Protein AF-A0A2G9UT47-F1 (afdb_monomer_lite)

Foldseek 3Di:
DDPVVVVVVVVVVLCVPPVSVCVVVVQLQQDKDKDKDWDDDDPDIDIDIDMDTPDDVPPPPPDRDDDWQDQFQVVCCVSPNQWTHPNVVSHTHGNDDVPPPDPPPPDDD

Sequence (109 aa):
MKPMELVKKAMEEWLNNTSSFNTIVYQTSGYMGCAYRFTHRERFQYSEVACVYSRRLFEQWIRKPSGRNCIRDSDCDQFGRHFICLGRYGLCMDKPTRVYNYPFKKFRN

Radius of gyration: 17.26 Å; chains: 1; bounding box: 36×38×50 Å

InterPro domains:
  IPR035940 CAP superfamily [G3DSA:3.40.33.10] (1-97)

pLDDT: mean 73.42, std 15.86, range [30.91, 90.44]

Secondary structure (DSSP, 8-state):
--HHHHHHHHHHHHHTSHHHHHHHT-TT---EEEEEEEEEETTEEEEEEEEEESS-S--TTS-----PPPSSGGGGGGG-TTEEEETTTTEEEE---GGG---------

Organism: Teladorsagia circumcincta (NCBI:txid45464)

Structure (mmCIF, N/CA/C/O backbone):
data_AF-A0A2G9UT47-F1
#
_entry.id   AF-A0A2G9UT47-F1
#
loop_
_atom_site.group_PDB
_atom_site.id
_atom_site.type_symbol
_atom_site.label_atom_id
_atom_site.label_alt_id
_atom_site.label_comp_id
_atom_site.label_asym_id
_atom_site.label_entity_id
_atom_site.label_seq_id
_atom_site.pdbx_PDB_ins_co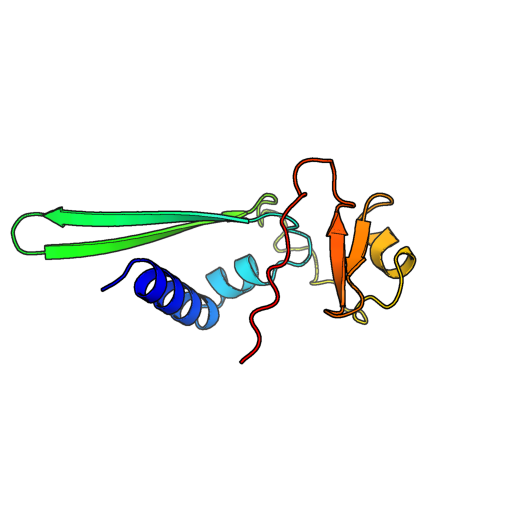de
_atom_site.Cartn_x
_atom_site.Cartn_y
_atom_site.Cartn_z
_atom_site.occupancy
_atom_site.B_iso_or_equiv
_atom_site.auth_seq_id
_atom_site.auth_comp_id
_atom_site.auth_asym_id
_atom_site.auth_atom_id
_atom_site.pdbx_PDB_model_num
ATOM 1 N N . MET A 1 1 ? -14.582 8.502 18.592 1.00 69.19 1 MET A N 1
ATOM 2 C CA . MET A 1 1 ? -13.580 8.506 17.505 1.00 69.19 1 MET A CA 1
ATOM 3 C C . MET A 1 1 ? -14.278 8.126 16.215 1.00 69.19 1 MET A C 1
ATOM 5 O O . MET A 1 1 ? -15.020 7.147 16.213 1.00 69.19 1 MET A O 1
ATOM 9 N N . LYS A 1 2 ? -14.111 8.911 15.152 1.00 81.06 2 LYS A N 1
ATOM 10 C CA . LYS A 1 2 ? -14.689 8.584 13.840 1.00 81.06 2 LYS A CA 1
ATOM 11 C C . LYS A 1 2 ? -13.902 7.429 13.198 1.00 81.06 2 LYS A C 1
ATOM 13 O O . LYS A 1 2 ? -12.701 7.326 13.442 1.00 81.06 2 LYS A O 1
ATOM 18 N N . PRO A 1 3 ? -14.516 6.598 12.335 1.00 75.06 3 PRO A N 1
ATOM 19 C CA . PRO A 1 3 ? -13.818 5.489 11.675 1.00 75.06 3 PRO A CA 1
ATOM 20 C C . PRO A 1 3 ? -12.500 5.877 10.990 1.00 75.06 3 PRO A C 1
ATOM 22 O O . PRO A 1 3 ? -11.498 5.186 11.129 1.00 75.06 3 PRO A O 1
ATOM 25 N N . MET A 1 4 ? -12.465 7.025 10.309 1.00 76.19 4 MET A N 1
ATOM 26 C CA . MET A 1 4 ? -11.255 7.496 9.624 1.00 76.19 4 MET A CA 1
ATOM 27 C C . MET A 1 4 ? -10.125 7.901 10.579 1.00 76.19 4 MET A C 1
ATOM 29 O O . MET A 1 4 ? -8.956 7.724 10.248 1.00 76.19 4 MET A O 1
ATOM 33 N N . GLU A 1 5 ? -10.452 8.418 11.764 1.00 85.50 5 GLU A N 1
ATOM 34 C CA . GLU A 1 5 ? -9.455 8.768 12.786 1.00 85.50 5 GLU A CA 1
ATOM 35 C C . GLU A 1 5 ? -8.819 7.506 13.374 1.00 85.50 5 GLU A C 1
ATOM 37 O O . GLU A 1 5 ? -7.608 7.466 13.576 1.00 85.50 5 GLU A O 1
ATOM 42 N N . LEU A 1 6 ? -9.623 6.455 13.573 1.00 83.31 6 LEU A N 1
ATOM 43 C CA . LEU A 1 6 ? -9.142 5.148 14.016 1.00 83.31 6 LEU A CA 1
ATOM 44 C C . LEU A 1 6 ? -8.153 4.552 13.010 1.00 83.31 6 LEU A C 1
ATOM 46 O O . LEU A 1 6 ? -7.065 4.131 13.395 1.00 83.31 6 LEU A O 1
ATOM 50 N N . VAL A 1 7 ? -8.525 4.526 11.727 1.00 82.69 7 VAL A N 1
ATOM 51 C CA . VAL A 1 7 ? -7.665 3.978 10.668 1.00 82.69 7 VAL A CA 1
ATOM 52 C C . VAL A 1 7 ? -6.365 4.773 10.567 1.00 82.69 7 VAL A C 1
ATOM 54 O O . VAL A 1 7 ? -5.297 4.175 10.479 1.00 82.69 7 VAL A O 1
ATOM 57 N N . LYS A 1 8 ? -6.434 6.110 10.638 1.00 85.56 8 LYS A N 1
ATOM 58 C CA . LYS A 1 8 ? -5.241 6.964 10.638 1.00 85.56 8 LYS A CA 1
ATOM 59 C C . LYS A 1 8 ? -4.308 6.620 11.803 1.00 85.56 8 LYS A C 1
ATOM 61 O O . LYS A 1 8 ? -3.127 6.386 11.570 1.00 85.56 8 LYS A O 1
ATOM 66 N N . LYS A 1 9 ? -4.844 6.529 13.024 1.00 88.00 9 LYS A N 1
ATOM 67 C CA . LYS A 1 9 ? -4.060 6.204 14.221 1.00 88.00 9 LYS A CA 1
ATOM 68 C C . LYS A 1 9 ? -3.418 4.814 14.127 1.00 88.00 9 LYS A C 1
ATOM 70 O O . LYS A 1 9 ? -2.232 4.676 14.401 1.00 88.00 9 LYS A O 1
ATOM 75 N N . ALA A 1 10 ? -4.172 3.805 13.687 1.00 87.00 10 ALA A N 1
ATOM 76 C CA . ALA A 1 10 ? -3.647 2.452 13.500 1.00 87.00 10 ALA A CA 1
ATOM 77 C C . ALA A 1 10 ? -2.496 2.421 12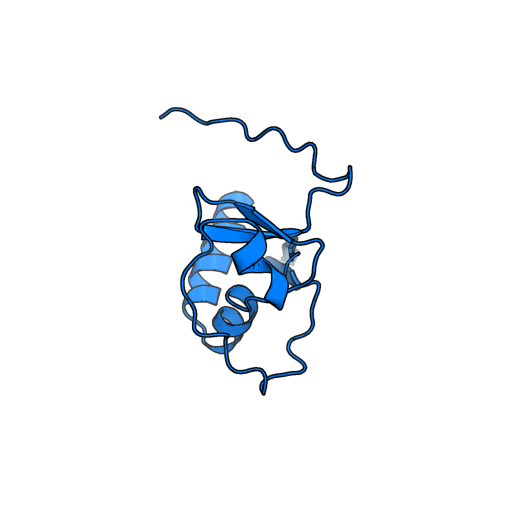.478 1.00 87.00 10 ALA A C 1
ATOM 79 O O . ALA A 1 10 ? -1.473 1.785 12.717 1.00 87.00 10 ALA A O 1
ATOM 80 N N . MET A 1 11 ? -2.627 3.158 11.369 1.00 85.12 11 MET A N 1
ATOM 81 C CA . MET A 1 11 ? -1.560 3.278 10.371 1.00 85.12 11 MET A CA 1
ATOM 82 C C . MET A 1 11 ? -0.312 3.965 10.936 1.00 85.12 11 MET A C 1
ATOM 84 O O . MET A 1 11 ? 0.793 3.489 10.693 1.00 85.12 11 MET A O 1
ATOM 88 N N . GLU A 1 12 ? -0.462 5.046 11.704 1.00 89.88 12 GLU A N 1
ATOM 89 C CA . GLU A 1 12 ? 0.664 5.728 12.363 1.00 89.88 12 GLU A CA 1
ATOM 90 C C . GLU A 1 12 ? 1.401 4.795 13.338 1.00 89.88 12 GLU A C 1
ATOM 92 O O . GLU A 1 12 ? 2.630 4.730 13.325 1.00 89.88 12 GLU A O 1
ATOM 97 N N . GLU A 1 13 ? 0.667 4.015 14.134 1.00 89.50 13 GLU A N 1
ATOM 98 C CA . GLU A 1 13 ? 1.249 3.022 15.045 1.00 89.50 13 GLU A CA 1
ATOM 99 C C . GLU A 1 13 ? 1.977 1.900 14.289 1.00 89.50 13 GLU A C 1
ATOM 101 O O . GLU A 1 13 ? 3.087 1.513 14.662 1.00 89.50 13 GLU A O 1
ATOM 106 N N . TRP A 1 14 ? 1.401 1.399 13.194 1.00 87.75 14 TRP A N 1
ATOM 107 C CA . TRP A 1 14 ? 2.023 0.354 12.381 1.00 87.75 14 TRP A CA 1
ATOM 108 C C . TRP A 1 14 ? 3.269 0.820 11.635 1.00 87.75 14 TRP A C 1
ATOM 110 O O . TRP A 1 14 ? 4.201 0.032 11.481 1.00 87.75 14 TRP A O 1
ATOM 120 N N . LEU A 1 15 ? 3.320 2.080 11.204 1.00 83.62 15 LEU A N 1
ATOM 121 C CA . LEU A 1 15 ? 4.518 2.654 10.587 1.00 83.62 15 LEU A CA 1
ATOM 122 C C . LEU A 1 15 ? 5.691 2.749 11.574 1.00 83.62 15 LEU A C 1
ATOM 124 O O . LEU A 1 15 ? 6.841 2.670 11.149 1.00 83.62 15 LEU A O 1
ATOM 128 N N . ASN A 1 16 ? 5.406 2.845 12.875 1.00 86.94 16 ASN A N 1
ATOM 129 C CA . ASN A 1 16 ? 6.411 2.863 13.940 1.00 86.94 16 ASN A CA 1
ATOM 130 C C . ASN A 1 16 ? 6.792 1.458 14.452 1.00 86.94 16 ASN A C 1
ATOM 132 O O . ASN A 1 16 ? 7.672 1.332 15.302 1.00 86.94 16 ASN A O 1
ATOM 136 N N . ASN A 1 17 ? 6.158 0.392 13.949 1.00 85.31 17 ASN A N 1
ATOM 137 C CA . ASN A 1 17 ? 6.457 -0.994 14.310 1.00 85.31 17 ASN A CA 1
ATOM 138 C C . ASN A 1 17 ? 7.162 -1.713 13.152 1.00 85.31 17 ASN A C 1
ATOM 140 O O . ASN A 1 17 ? 6.574 -1.892 12.091 1.00 85.31 17 ASN A O 1
ATOM 144 N N . THR A 1 18 ? 8.385 -2.208 13.356 1.00 75.50 18 THR A N 1
ATOM 145 C CA . THR A 1 18 ? 9.204 -2.828 12.294 1.00 75.50 18 THR A CA 1
ATOM 146 C C . THR A 1 18 ? 8.508 -3.980 11.557 1.00 75.50 18 THR A C 1
ATOM 148 O O . THR A 1 18 ? 8.629 -4.096 10.337 1.00 75.50 18 THR A O 1
ATOM 151 N N . SER A 1 19 ? 7.759 -4.830 12.265 1.00 78.00 19 SER A N 1
ATOM 152 C CA . SER A 1 19 ? 7.065 -5.971 11.652 1.00 78.00 19 SER A CA 1
ATOM 153 C C . SER A 1 19 ? 5.906 -5.509 10.766 1.00 78.00 19 SER A C 1
ATOM 155 O O . SER A 1 19 ? 5.768 -5.948 9.619 1.00 78.00 19 SER A O 1
ATOM 157 N N . SER A 1 20 ? 5.083 -4.592 11.276 1.00 79.12 20 SER A N 1
ATOM 158 C CA . SER A 1 20 ? 3.956 -4.038 10.520 1.00 79.12 20 SER A CA 1
ATOM 159 C C . SER A 1 20 ? 4.432 -3.159 9.364 1.00 79.12 20 SER A C 1
ATOM 161 O O . SER A 1 20 ? 3.917 -3.278 8.253 1.00 79.12 20 SER A O 1
ATOM 163 N N . PHE A 1 21 ? 5.474 -2.355 9.580 1.00 78.38 21 PHE A N 1
ATOM 164 C CA . PHE A 1 21 ? 6.117 -1.531 8.560 1.00 78.38 21 PHE A CA 1
ATOM 165 C C . PHE A 1 21 ? 6.565 -2.372 7.365 1.00 78.38 21 PHE A C 1
ATOM 167 O O . PHE A 1 21 ? 6.190 -2.068 6.234 1.00 78.38 21 PHE A O 1
ATOM 174 N N . ASN A 1 22 ? 7.286 -3.473 7.606 1.00 76.44 22 ASN A N 1
ATOM 175 C CA . ASN A 1 22 ? 7.744 -4.373 6.544 1.00 76.44 22 ASN A CA 1
ATOM 176 C C . ASN A 1 22 ? 6.590 -4.959 5.722 1.00 76.44 22 ASN A C 1
ATOM 178 O O . ASN A 1 22 ? 6.752 -5.183 4.525 1.00 76.44 22 ASN A O 1
ATOM 182 N N . THR A 1 23 ? 5.430 -5.168 6.348 1.00 77.12 23 THR A N 1
ATOM 183 C CA . THR A 1 23 ? 4.210 -5.614 5.663 1.00 77.12 23 THR A CA 1
ATOM 184 C C . THR A 1 23 ? 3.630 -4.508 4.782 1.00 77.12 23 THR A C 1
ATOM 186 O O . THR A 1 23 ? 3.335 -4.743 3.613 1.00 77.12 23 THR A O 1
ATOM 189 N N . ILE A 1 24 ? 3.510 -3.291 5.322 1.00 78.38 24 ILE A N 1
ATOM 190 C CA . ILE A 1 24 ? 2.940 -2.131 4.621 1.00 78.38 24 ILE A CA 1
ATOM 191 C C . ILE A 1 24 ? 3.790 -1.744 3.407 1.00 78.38 24 ILE A C 1
ATOM 193 O O . ILE A 1 24 ? 3.250 -1.451 2.343 1.00 78.38 24 ILE A O 1
ATOM 197 N N . VAL A 1 25 ? 5.116 -1.734 3.553 1.00 76.81 25 VAL A N 1
ATOM 198 C CA . VAL A 1 25 ? 6.038 -1.278 2.499 1.00 76.81 25 VAL A CA 1
ATOM 199 C C . VAL A 1 25 ? 6.476 -2.391 1.545 1.00 76.81 25 VAL A C 1
ATOM 201 O O . VAL A 1 25 ? 7.427 -2.209 0.775 1.00 76.81 25 VAL A O 1
ATOM 204 N N . TYR A 1 26 ? 5.823 -3.554 1.598 1.00 75.69 26 TYR A N 1
ATOM 205 C CA . TYR A 1 26 ? 6.195 -4.693 0.774 1.00 75.69 26 TYR A CA 1
ATOM 206 C C . TYR A 1 26 ? 5.839 -4.447 -0.696 1.00 75.69 26 TYR A C 1
ATOM 208 O O . TYR A 1 26 ? 4.678 -4.470 -1.101 1.00 75.69 26 TYR A O 1
ATOM 216 N N . GLN A 1 27 ? 6.870 -4.223 -1.510 1.00 67.62 27 GLN A N 1
ATOM 217 C CA . GLN A 1 27 ? 6.753 -3.675 -2.866 1.00 67.62 27 GLN A CA 1
ATOM 218 C C . GLN A 1 27 ? 5.960 -4.547 -3.850 1.00 67.62 27 GLN A C 1
ATOM 220 O O . GLN A 1 27 ? 5.462 -4.031 -4.843 1.00 67.62 27 GLN A O 1
ATOM 225 N N . THR A 1 28 ? 5.834 -5.855 -3.603 1.00 67.75 28 THR A N 1
ATOM 226 C CA . THR A 1 28 ? 5.088 -6.760 -4.497 1.00 67.75 28 THR A CA 1
ATOM 227 C C . THR A 1 28 ? 3.628 -6.950 -4.082 1.00 67.75 28 THR A C 1
ATOM 229 O O . THR A 1 28 ? 2.875 -7.636 -4.778 1.00 67.75 28 THR A O 1
ATOM 232 N N . SER A 1 29 ? 3.191 -6.344 -2.973 1.00 69.19 29 SER A N 1
ATOM 233 C CA . SER A 1 29 ? 1.784 -6.372 -2.579 1.00 69.19 29 SER A CA 1
ATOM 234 C C . SER A 1 29 ? 0.987 -5.313 -3.346 1.00 69.19 29 SER A C 1
ATOM 236 O O . SER A 1 29 ? 0.774 -4.205 -2.861 1.00 69.19 29 SER A O 1
ATOM 238 N N . GLY A 1 30 ? 0.498 -5.677 -4.532 1.00 70.75 30 GLY A N 1
ATOM 239 C CA . GLY A 1 30 ? -0.315 -4.791 -5.378 1.00 70.75 30 GLY A CA 1
ATOM 240 C C . GLY A 1 30 ? -1.717 -4.485 -4.836 1.00 70.75 30 GLY A C 1
ATOM 241 O O . GLY A 1 30 ? -2.348 -3.532 -5.286 1.00 70.75 30 GLY A O 1
ATOM 242 N N . TYR A 1 31 ? -2.206 -5.260 -3.861 1.00 76.56 31 TYR A N 1
ATOM 243 C CA . TYR A 1 31 ? -3.552 -5.099 -3.303 1.00 76.56 31 TYR A CA 1
ATOM 244 C C . TYR A 1 31 ? -3.572 -5.240 -1.783 1.00 76.56 31 TYR A C 1
ATOM 246 O O . TYR A 1 31 ? -2.935 -6.144 -1.230 1.00 76.56 31 TYR A O 1
ATOM 254 N N . MET A 1 32 ? -4.369 -4.382 -1.145 1.00 81.75 32 MET A N 1
ATOM 255 C CA . MET A 1 32 ? -4.635 -4.348 0.290 1.00 81.75 32 MET A CA 1
ATOM 256 C C . MET A 1 32 ? -6.131 -4.114 0.521 1.00 81.75 32 MET A C 1
ATOM 258 O O . MET A 1 32 ? -6.732 -3.252 -0.122 1.00 81.75 32 MET A O 1
ATOM 262 N N . GLY A 1 33 ? -6.720 -4.852 1.456 1.00 84.25 33 GLY A N 1
ATOM 263 C CA . GLY A 1 33 ? -8.071 -4.610 1.957 1.00 84.25 33 GLY A CA 1
ATOM 264 C C . GLY A 1 33 ? -8.043 -4.480 3.472 1.00 84.25 33 GLY A C 1
ATOM 265 O O . GLY A 1 33 ? -7.378 -5.272 4.131 1.00 84.25 33 GLY A O 1
ATOM 266 N N . CYS A 1 34 ? -8.748 -3.498 4.027 1.00 84.44 34 CYS A N 1
ATOM 267 C CA . CYS A 1 34 ? -8.790 -3.272 5.468 1.00 84.44 34 CYS A CA 1
ATOM 268 C C . CYS A 1 34 ? -10.225 -3.286 5.986 1.00 84.44 34 CYS A C 1
ATOM 270 O O . CYS A 1 34 ? -11.147 -2.826 5.312 1.00 84.44 34 CYS A O 1
ATOM 272 N N . ALA A 1 35 ? -10.393 -3.775 7.207 1.00 87.44 35 ALA A N 1
ATOM 273 C CA . ALA A 1 35 ? -11.635 -3.736 7.957 1.00 87.44 35 ALA A CA 1
ATOM 274 C C . ALA A 1 35 ? -11.362 -3.181 9.354 1.00 87.44 35 ALA A C 1
ATOM 276 O O . ALA A 1 35 ? -10.257 -3.305 9.885 1.00 87.44 35 ALA A O 1
ATOM 277 N N . TYR A 1 36 ? -12.379 -2.575 9.954 1.00 87.69 36 TYR A N 1
ATOM 278 C CA . TYR A 1 36 ? -12.326 -2.128 11.336 1.00 87.69 36 TYR A CA 1
ATOM 279 C C . TYR A 1 36 ? -13.566 -2.592 12.090 1.00 87.69 36 TYR A C 1
ATOM 281 O O . TYR A 1 36 ? -14.629 -2.801 11.501 1.00 87.69 36 TYR A O 1
ATOM 289 N N . ARG A 1 37 ? -13.427 -2.737 13.405 1.00 86.38 37 ARG A N 1
ATOM 290 C CA . ARG A 1 37 ? -14.518 -3.094 14.309 1.00 86.38 37 ARG A CA 1
ATOM 291 C C . ARG A 1 37 ? -14.463 -2.225 15.555 1.00 86.38 37 ARG A C 1
ATO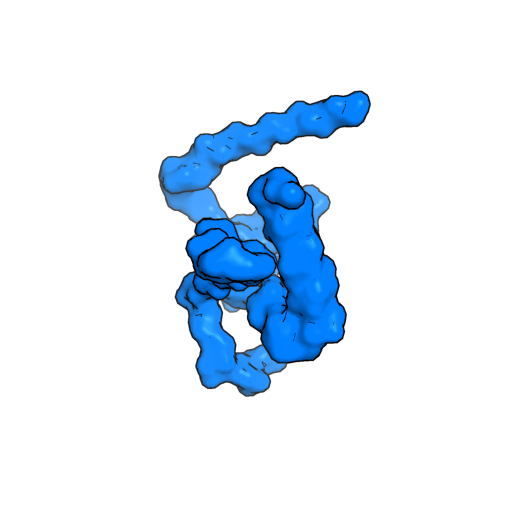M 293 O O . ARG A 1 37 ? -13.395 -2.023 16.126 1.00 86.38 37 ARG A O 1
ATOM 300 N N . PHE A 1 38 ? -15.629 -1.763 15.992 1.00 84.56 38 PHE A N 1
ATOM 301 C CA . PHE A 1 38 ? -15.820 -1.170 17.310 1.00 84.56 38 PHE A CA 1
ATOM 302 C C . PHE A 1 38 ? -16.519 -2.190 18.196 1.00 84.56 38 PHE A C 1
ATOM 304 O O . PHE A 1 38 ? -17.612 -2.644 17.859 1.00 84.56 38 PHE A O 1
ATOM 311 N N . THR A 1 39 ? -15.903 -2.539 19.321 1.00 82.88 39 THR A N 1
ATOM 312 C CA . THR A 1 39 ? -16.501 -3.464 20.280 1.00 82.88 39 THR A CA 1
ATOM 313 C C . THR A 1 39 ? -16.755 -2.744 21.595 1.00 82.88 39 THR A C 1
ATOM 315 O O . THR A 1 39 ? -15.843 -2.168 22.190 1.00 82.88 39 THR A O 1
ATOM 318 N N . HIS A 1 40 ? -18.004 -2.804 22.053 1.00 81.38 40 HIS A N 1
ATOM 319 C CA . HIS A 1 40 ? -18.396 -2.415 23.401 1.00 81.38 40 HIS A CA 1
ATOM 320 C C . HIS A 1 40 ? -18.616 -3.677 24.230 1.00 81.38 40 HIS A C 1
ATOM 322 O O . HIS A 1 40 ? -19.520 -4.461 23.939 1.00 81.38 40 HIS A O 1
ATOM 328 N N . ARG A 1 41 ? -17.793 -3.878 25.262 1.00 78.00 41 ARG A N 1
ATOM 329 C CA . ARG A 1 41 ? -18.030 -4.897 26.291 1.00 78.00 41 ARG A CA 1
ATOM 330 C C . ARG A 1 41 ? -18.021 -4.235 27.654 1.00 78.00 41 ARG A C 1
ATOM 332 O O . ARG A 1 41 ? -16.981 -3.752 28.088 1.00 78.00 41 ARG A O 1
ATOM 339 N N . GLU A 1 42 ? -19.176 -4.249 28.312 1.00 82.38 42 GLU A N 1
ATOM 340 C CA . GLU A 1 42 ? -19.377 -3.744 29.674 1.00 82.38 42 GLU A CA 1
ATOM 341 C C . GLU A 1 42 ? -18.801 -2.328 29.879 1.00 82.38 42 GLU A C 1
ATOM 343 O O . GLU A 1 42 ? -19.443 -1.349 29.508 1.00 82.38 42 GLU A O 1
ATOM 348 N N . ARG A 1 43 ? -17.584 -2.223 30.440 1.00 75.31 43 ARG A N 1
ATOM 349 C CA . ARG A 1 43 ? -16.869 -0.973 30.767 1.00 75.31 43 ARG A CA 1
ATOM 350 C C . ARG A 1 43 ? -15.751 -0.600 29.790 1.00 75.31 43 ARG A C 1
ATOM 352 O O . ARG A 1 43 ? -15.158 0.465 29.934 1.00 75.31 43 ARG A O 1
ATOM 359 N N . PHE A 1 44 ? -15.442 -1.458 28.822 1.00 65.50 44 PHE A N 1
ATOM 360 C CA . PHE A 1 44 ? -14.332 -1.259 27.897 1.00 65.50 44 PHE A CA 1
ATOM 361 C C . PHE A 1 44 ? -14.835 -1.055 26.471 1.00 65.50 44 PHE A C 1
ATOM 363 O O . PHE A 1 44 ? -15.638 -1.828 25.939 1.00 65.50 44 PHE A O 1
ATOM 370 N N . GLN A 1 45 ? -14.309 -0.009 25.842 1.00 76.19 45 GLN A N 1
ATOM 371 C CA . GLN A 1 45 ? -14.466 0.255 24.422 1.00 76.19 45 GLN A CA 1
ATOM 372 C C . GLN A 1 45 ? -13.115 0.006 23.757 1.00 76.19 45 GLN A C 1
ATOM 374 O O . GLN A 1 45 ? -12.146 0.707 24.045 1.00 76.19 45 GLN A O 1
ATOM 379 N N . TYR A 1 46 ? -13.044 -0.987 22.873 1.00 79.69 46 TYR A N 1
ATOM 380 C CA . TYR A 1 46 ? -11.856 -1.222 22.057 1.00 79.69 46 TYR A CA 1
ATOM 381 C C . TYR A 1 46 ? -12.205 -1.179 20.578 1.00 79.69 46 TYR A C 1
ATOM 383 O O . TYR A 1 46 ? -13.330 -1.451 20.152 1.00 79.69 46 TYR A O 1
ATOM 391 N N . SER A 1 47 ? -11.217 -0.756 19.803 1.00 83.62 47 SER A N 1
ATOM 392 C CA . SER A 1 47 ? -11.313 -0.601 18.363 1.00 83.62 47 SER A CA 1
ATOM 393 C C . SER A 1 47 ? -10.205 -1.415 17.725 1.00 83.62 47 SER A C 1
ATOM 395 O O . SER A 1 47 ? -9.057 -1.328 18.152 1.00 83.62 47 SER A O 1
ATOM 397 N N . GLU A 1 48 ? -10.552 -2.194 16.715 1.00 86.75 48 GLU A N 1
ATOM 398 C CA . GLU A 1 48 ? -9.610 -3.043 15.995 1.00 86.75 48 GLU A CA 1
ATOM 399 C C . GLU A 1 48 ? -9.589 -2.616 14.536 1.00 86.75 48 GLU A C 1
ATOM 401 O O . GLU A 1 48 ? -10.635 -2.320 13.955 1.00 86.75 48 GLU A O 1
ATOM 406 N N . VAL A 1 49 ? -8.400 -2.604 13.944 1.00 88.88 49 VAL A N 1
ATOM 407 C CA . VAL A 1 49 ? -8.202 -2.440 12.506 1.00 88.88 49 VAL A CA 1
ATOM 408 C C . VAL A 1 49 ? -7.349 -3.608 12.048 1.00 88.88 49 VAL A C 1
ATOM 410 O O . VAL A 1 49 ? -6.345 -3.929 12.680 1.00 88.88 49 VAL A O 1
ATOM 413 N N . ALA A 1 50 ? -7.750 -4.252 10.962 1.00 87.88 50 ALA A N 1
ATOM 414 C CA . ALA A 1 50 ? -6.992 -5.325 10.343 1.00 87.88 50 ALA A CA 1
ATOM 415 C C . ALA A 1 50 ? -6.902 -5.068 8.842 1.00 87.88 50 ALA A C 1
ATOM 417 O O . ALA A 1 50 ? -7.901 -4.724 8.211 1.00 87.88 50 ALA A O 1
ATOM 418 N N . CYS A 1 51 ? -5.714 -5.258 8.277 1.00 84.62 51 CYS A N 1
ATOM 419 C CA . CYS A 1 51 ? -5.484 -5.202 6.841 1.00 84.62 51 CYS A CA 1
ATOM 420 C C . CYS A 1 51 ? -4.954 -6.547 6.348 1.00 84.62 51 CYS A C 1
ATOM 422 O O . CYS A 1 51 ? -4.123 -7.183 6.995 1.00 84.62 51 CYS A O 1
ATOM 424 N N . VAL A 1 52 ? -5.446 -6.969 5.189 1.00 84.12 52 VAL A N 1
ATOM 425 C CA . VAL A 1 52 ? -5.026 -8.176 4.486 1.00 84.12 52 VAL A CA 1
ATOM 426 C C . VAL A 1 52 ? -4.367 -7.757 3.182 1.00 84.12 52 VAL A C 1
ATOM 428 O O . VAL A 1 52 ? -4.890 -6.922 2.443 1.00 84.12 52 VAL A O 1
ATOM 431 N N . TYR A 1 53 ? -3.220 -8.363 2.906 1.00 79.50 53 TYR A N 1
ATOM 432 C CA . TYR A 1 53 ? -2.410 -8.111 1.725 1.00 79.50 53 TYR A CA 1
ATOM 433 C C . TYR A 1 53 ? -2.493 -9.314 0.789 1.00 79.50 53 TYR A C 1
ATOM 435 O O . TYR A 1 53 ? -2.494 -10.465 1.228 1.00 79.50 53 TYR A O 1
ATOM 443 N N . SER A 1 54 ? -2.576 -9.042 -0.511 1.00 73.25 54 SER A N 1
ATOM 444 C CA . SER A 1 54 ? -2.706 -10.072 -1.558 1.00 73.25 54 SER A CA 1
ATOM 445 C C . SER A 1 54 ? -1.528 -11.043 -1.635 1.00 73.25 54 SER A C 1
ATOM 447 O O . SER A 1 54 ? -1.709 -12.190 -2.039 1.00 73.25 54 SER A O 1
ATOM 449 N N . ARG A 1 55 ? -0.328 -10.613 -1.236 1.00 66.56 55 ARG A N 1
ATOM 450 C CA . ARG A 1 55 ? 0.842 -11.486 -1.120 1.00 66.56 55 ARG A CA 1
ATOM 451 C C . ARG A 1 55 ? 1.211 -11.661 0.346 1.00 66.56 55 ARG A C 1
ATOM 453 O O . ARG A 1 55 ? 1.361 -10.685 1.077 1.00 66.56 55 ARG A O 1
ATOM 460 N N . ARG A 1 56 ? 1.366 -12.917 0.772 1.00 55.03 56 ARG A N 1
ATOM 461 C CA . ARG A 1 56 ? 1.891 -13.239 2.102 1.00 55.03 56 ARG A CA 1
ATOM 462 C C . ARG A 1 56 ? 3.393 -12.957 2.139 1.00 55.03 56 ARG A C 1
ATOM 464 O O . ARG A 1 56 ? 4.113 -13.358 1.232 1.00 55.03 56 ARG A O 1
ATOM 471 N N . LEU A 1 57 ? 3.863 -12.382 3.244 1.00 53.47 57 LEU A N 1
ATOM 472 C CA . LEU A 1 57 ? 5.278 -12.210 3.607 1.00 53.47 57 LEU A CA 1
ATOM 473 C C . LEU A 1 57 ? 6.039 -13.536 3.847 1.00 53.47 57 LEU A C 1
ATOM 475 O O . LEU A 1 57 ? 7.001 -13.562 4.611 1.00 53.47 57 LEU A O 1
ATOM 479 N N . PHE A 1 58 ? 5.637 -14.655 3.232 1.00 47.25 58 PHE A N 1
ATOM 480 C CA . PHE A 1 58 ? 6.347 -15.932 3.410 1.00 47.25 58 PHE A CA 1
ATOM 481 C C . PHE A 1 58 ? 7.757 -15.930 2.809 1.00 47.25 58 PHE A C 1
ATOM 483 O O . PHE A 1 58 ? 8.523 -16.861 3.026 1.00 47.25 58 PHE A O 1
ATOM 490 N N . GLU A 1 59 ? 8.140 -14.846 2.144 1.00 48.56 59 GLU A N 1
ATOM 491 C CA . GLU A 1 59 ? 9.489 -14.629 1.663 1.00 48.56 59 GLU A CA 1
ATOM 492 C C . GLU A 1 59 ? 10.101 -13.410 2.362 1.00 48.56 59 GLU A C 1
ATOM 494 O O . GLU A 1 59 ? 10.367 -12.378 1.747 1.00 48.56 59 GLU A O 1
ATOM 499 N N . GLN A 1 60 ? 10.395 -13.556 3.661 1.00 47.56 60 GLN A N 1
ATOM 500 C CA . GLN A 1 60 ? 11.325 -12.679 4.404 1.00 47.56 60 GLN A CA 1
ATOM 501 C C . GLN A 1 60 ? 12.716 -12.576 3.729 1.00 47.56 60 GLN A C 1
ATOM 503 O O . GLN A 1 60 ? 13.553 -11.773 4.131 1.00 47.56 60 GLN A O 1
ATOM 508 N N . TRP A 1 61 ? 12.947 -13.380 2.687 1.00 46.78 61 TRP A N 1
ATOM 509 C CA . TRP A 1 61 ? 14.170 -13.499 1.905 1.00 46.78 61 TRP A CA 1
ATOM 510 C C . TRP A 1 61 ? 14.148 -12.738 0.573 1.00 46.78 61 TRP A C 1
ATOM 512 O O . TRP A 1 61 ? 15.210 -12.586 -0.035 1.00 46.78 61 TRP A O 1
ATOM 522 N N . ILE A 1 62 ? 13.000 -12.210 0.116 1.00 51.34 62 ILE A N 1
ATOM 523 C CA . ILE A 1 62 ? 13.019 -11.284 -1.025 1.00 51.34 62 ILE A CA 1
ATOM 524 C C . ILE A 1 62 ? 13.581 -9.961 -0.513 1.00 51.34 62 ILE A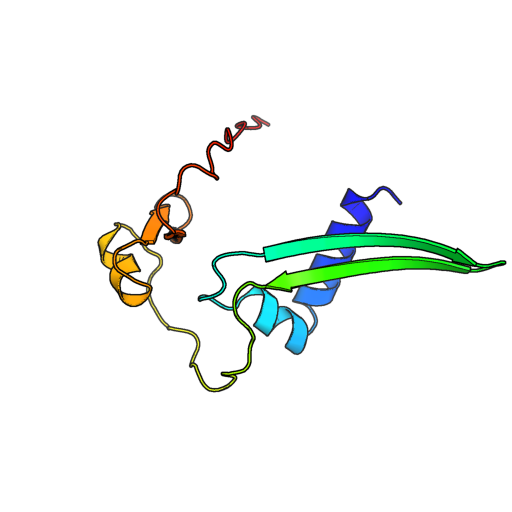 C 1
ATOM 526 O O . ILE A 1 62 ? 12.881 -9.166 0.120 1.00 51.34 62 ILE A O 1
ATOM 530 N N . ARG A 1 63 ? 14.867 -9.720 -0.798 1.00 52.78 63 ARG A N 1
ATOM 531 C CA . ARG A 1 63 ? 15.477 -8.393 -0.674 1.00 52.78 63 ARG A CA 1
ATOM 532 C C . ARG A 1 63 ? 14.537 -7.390 -1.318 1.00 52.78 63 ARG A C 1
ATOM 534 O O . ARG A 1 63 ? 14.238 -7.545 -2.497 1.00 52.78 63 ARG A O 1
ATOM 541 N N . LYS A 1 64 ? 14.111 -6.377 -0.555 1.00 59.03 64 LYS A N 1
ATOM 542 C CA . LYS A 1 64 ? 13.380 -5.216 -1.072 1.00 59.03 64 LYS A CA 1
ATOM 543 C C . LYS A 1 64 ? 14.083 -4.761 -2.357 1.00 59.03 64 LYS A C 1
ATOM 545 O O . LYS A 1 64 ? 15.232 -4.325 -2.242 1.00 59.03 64 LYS A O 1
ATOM 550 N N . PRO A 1 65 ? 13.465 -4.912 -3.546 1.00 59.16 65 PRO A N 1
ATOM 551 C CA . PRO A 1 65 ? 14.071 -4.449 -4.781 1.00 59.16 65 PRO A CA 1
ATOM 552 C C . PRO A 1 65 ? 14.529 -2.998 -4.614 1.00 59.16 65 PRO A C 1
ATOM 554 O O . PRO A 1 65 ? 13.746 -2.083 -4.341 1.00 59.16 65 PRO A O 1
ATOM 557 N N . SER A 1 66 ? 15.840 -2.798 -4.688 1.00 62.47 66 SER A N 1
ATOM 558 C CA . SER A 1 6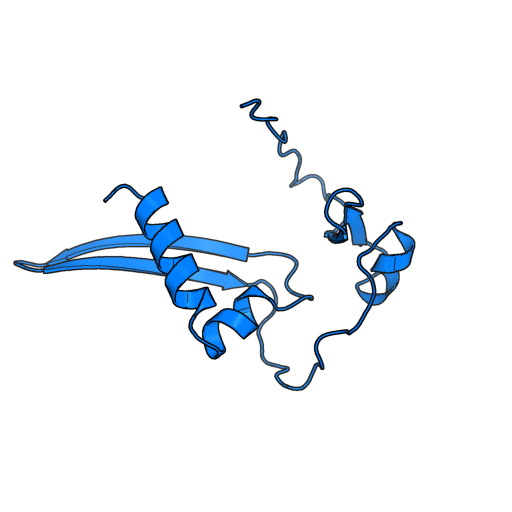6 ? 16.440 -1.477 -4.758 1.00 62.47 66 SER A CA 1
ATOM 559 C C . SER A 1 66 ? 16.370 -1.031 -6.209 1.00 62.47 66 SER A C 1
ATOM 561 O O . SER A 1 66 ? 16.868 -1.726 -7.093 1.00 62.47 66 SER A O 1
ATOM 563 N N . GLY A 1 67 ? 15.760 0.116 -6.463 1.00 76.44 67 GLY A N 1
ATOM 564 C CA . GLY A 1 67 ? 15.570 0.606 -7.817 1.00 76.44 67 GLY A CA 1
ATOM 565 C C . GLY A 1 67 ? 15.083 2.040 -7.815 1.00 76.44 67 GLY A C 1
ATOM 566 O O . GLY A 1 67 ? 14.742 2.601 -6.772 1.00 76.44 67 GLY A O 1
ATOM 567 N N . ARG A 1 68 ? 15.078 2.645 -9.000 1.00 83.06 68 ARG A N 1
ATOM 568 C CA . ARG A 1 68 ? 14.444 3.946 -9.191 1.00 83.06 68 ARG A CA 1
ATOM 569 C C . ARG A 1 68 ? 12.933 3.753 -9.247 1.00 83.06 68 ARG A C 1
ATOM 571 O O . ARG A 1 68 ? 12.452 2.710 -9.683 1.00 83.06 68 ARG A O 1
ATOM 578 N N . ASN A 1 69 ? 12.207 4.781 -8.831 1.00 88.06 69 ASN A N 1
ATOM 579 C CA . ASN A 1 69 ? 10.779 4.885 -9.100 1.00 88.06 69 ASN A CA 1
ATOM 580 C C . ASN A 1 69 ? 10.525 4.747 -10.607 1.00 88.06 69 ASN A C 1
ATOM 582 O O . ASN A 1 69 ? 11.355 5.185 -11.410 1.00 88.06 69 ASN A O 1
ATOM 586 N N . CYS A 1 70 ? 9.385 4.169 -10.987 1.00 88.38 70 CYS A N 1
ATOM 587 C CA . CYS A 1 70 ? 9.053 4.035 -12.401 1.00 88.38 70 CYS A CA 1
ATOM 588 C C . CYS A 1 70 ? 8.835 5.420 -13.035 1.00 88.38 70 CYS A C 1
ATOM 590 O O . CYS A 1 70 ? 8.276 6.328 -12.410 1.00 88.38 70 CYS A O 1
ATOM 592 N N . ILE A 1 71 ? 9.268 5.575 -14.282 1.00 90.44 71 ILE A N 1
ATOM 593 C CA . ILE A 1 71 ? 9.020 6.756 -15.122 1.00 90.44 71 ILE A CA 1
ATOM 594 C C . ILE A 1 71 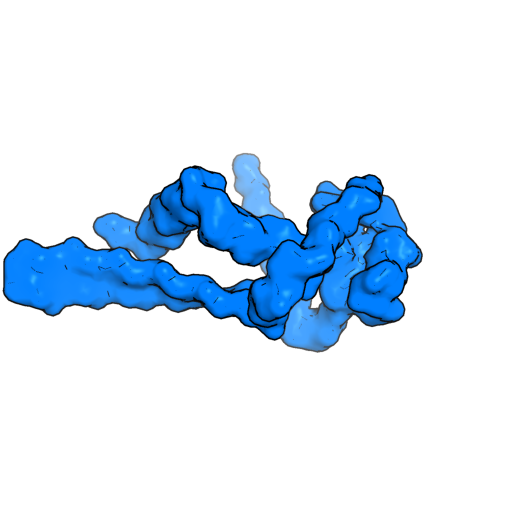? 8.145 6.361 -16.322 1.00 90.44 71 ILE A C 1
ATOM 596 O O . ILE A 1 71 ? 7.373 7.176 -16.828 1.00 90.44 71 ILE A O 1
ATOM 600 N N . ARG A 1 72 ? 8.232 5.100 -16.754 1.00 89.62 72 ARG A N 1
ATOM 601 C CA . ARG A 1 72 ? 7.494 4.505 -17.877 1.00 89.62 72 ARG A CA 1
ATOM 602 C C . ARG A 1 72 ? 7.109 3.061 -17.568 1.00 89.62 72 ARG A C 1
ATOM 604 O O . ARG A 1 72 ? 7.708 2.434 -16.700 1.00 89.62 72 ARG A O 1
ATOM 611 N N . ASP A 1 73 ? 6.142 2.526 -18.308 1.00 88.12 73 ASP A N 1
ATOM 612 C CA . ASP A 1 73 ? 5.589 1.182 -18.076 1.00 88.12 73 ASP A CA 1
ATOM 613 C C . ASP A 1 73 ? 6.653 0.077 -18.087 1.00 88.12 73 ASP A C 1
ATOM 615 O O . ASP A 1 73 ? 6.621 -0.804 -17.235 1.00 88.12 73 ASP A O 1
ATOM 619 N N . SER A 1 74 ? 7.658 0.173 -18.964 1.00 88.44 74 SER A N 1
ATOM 620 C CA . SER A 1 74 ? 8.748 -0.812 -19.044 1.00 88.44 74 SER A CA 1
ATOM 621 C C . SER A 1 74 ? 9.581 -0.922 -17.761 1.00 88.44 74 SER A C 1
ATOM 623 O O . SER A 1 74 ? 10.208 -1.946 -17.512 1.00 88.44 74 SER A O 1
ATOM 625 N N . ASP A 1 75 ? 9.596 0.113 -16.914 1.00 88.19 75 ASP A N 1
ATOM 626 C CA . ASP A 1 75 ? 10.308 0.062 -15.628 1.00 88.19 75 ASP A CA 1
ATOM 627 C C . ASP A 1 75 ? 9.604 -0.888 -14.628 1.00 88.19 75 ASP A C 1
ATOM 629 O O . ASP A 1 75 ? 10.180 -1.279 -13.608 1.00 88.19 75 ASP A O 1
ATOM 633 N N . CYS A 1 76 ? 8.360 -1.279 -14.926 1.00 85.44 76 CYS A N 1
ATOM 634 C CA . CYS A 1 76 ? 7.541 -2.190 -14.134 1.00 85.44 76 CYS A CA 1
ATOM 635 C C . CYS A 1 76 ? 7.577 -3.644 -14.624 1.00 85.44 76 CYS A C 1
ATOM 637 O O . CYS A 1 76 ? 7.028 -4.512 -13.944 1.00 85.44 76 CYS A O 1
ATOM 639 N N . ASP A 1 77 ? 8.261 -3.940 -15.737 1.00 85.00 77 ASP A N 1
ATOM 640 C CA . ASP A 1 77 ? 8.300 -5.281 -16.341 1.00 85.00 77 ASP A CA 1
ATOM 641 C C . ASP A 1 77 ? 8.837 -6.356 -15.379 1.00 85.00 77 ASP A C 1
ATOM 643 O O . ASP A 1 77 ? 8.427 -7.516 -15.451 1.00 85.00 77 ASP A O 1
ATOM 647 N N . GLN A 1 78 ? 9.686 -5.965 -14.420 1.00 78.50 78 GLN A N 1
ATOM 648 C CA . GLN A 1 78 ? 10.195 -6.837 -13.352 1.00 78.50 78 GLN A CA 1
ATOM 649 C C . GLN A 1 78 ? 9.098 -7.405 -12.432 1.00 78.50 78 GLN A C 1
ATOM 651 O O . GLN A 1 78 ? 9.302 -8.439 -11.798 1.00 78.50 78 GLN A O 1
ATOM 656 N N . PHE A 1 79 ? 7.935 -6.751 -12.354 1.00 77.12 79 PHE A N 1
ATOM 657 C CA . PHE A 1 79 ? 6.778 -7.210 -11.577 1.00 77.12 79 PHE A CA 1
ATOM 658 C C . PHE A 1 79 ? 5.781 -8.015 -12.427 1.00 77.12 79 PHE A C 1
ATOM 660 O O . PHE A 1 79 ? 4.900 -8.682 -11.880 1.00 77.12 79 PHE A O 1
ATOM 667 N N . GLY A 1 80 ? 5.944 -7.992 -13.754 1.00 77.69 80 GLY A N 1
ATOM 668 C CA . GLY A 1 80 ? 5.118 -8.681 -14.741 1.00 77.69 80 GLY A CA 1
ATOM 669 C C . GLY A 1 80 ? 4.682 -7.752 -15.877 1.00 77.69 80 GLY A C 1
ATOM 670 O O . GLY A 1 80 ? 4.458 -6.564 -15.675 1.00 77.69 80 GLY A O 1
ATOM 671 N N . ARG A 1 81 ? 4.468 -8.314 -17.075 1.00 76.69 81 ARG A N 1
ATOM 672 C CA . ARG A 1 81 ? 4.086 -7.566 -18.299 1.00 76.69 81 ARG A CA 1
ATOM 673 C C . ARG A 1 81 ? 2.714 -6.878 -18.238 1.00 76.69 81 ARG A C 1
ATOM 675 O O . ARG A 1 81 ? 2.314 -6.203 -19.183 1.00 76.69 81 ARG A O 1
ATOM 682 N N . HIS A 1 82 ? 1.956 -7.109 -17.170 1.00 79.75 82 HIS A N 1
ATOM 683 C CA . HIS A 1 82 ? 0.657 -6.488 -16.942 1.00 79.75 82 HIS A CA 1
ATOM 684 C C . HIS A 1 82 ? 0.745 -5.256 -16.047 1.00 79.75 82 HIS A C 1
ATOM 686 O O . HIS A 1 82 ? -0.269 -4.607 -15.866 1.00 79.75 82 HIS A O 1
ATOM 692 N N . PHE A 1 83 ? 1.912 -4.895 -15.513 1.00 82.81 83 PHE A N 1
ATOM 693 C CA . PHE A 1 83 ? 2.044 -3.689 -14.702 1.00 82.81 83 PHE A CA 1
ATOM 694 C C . PHE A 1 83 ? 2.277 -2.452 -15.578 1.00 82.81 83 PHE A C 1
ATOM 696 O O . PHE A 1 83 ? 2.986 -2.506 -16.577 1.00 82.81 83 PHE A O 1
ATOM 703 N N . ILE A 1 84 ? 1.678 -1.331 -15.183 1.00 86.50 84 ILE A N 1
ATOM 704 C CA . ILE A 1 84 ? 1.884 -0.003 -15.770 1.00 86.50 84 ILE A CA 1
ATOM 705 C C . ILE A 1 84 ? 2.497 0.935 -14.734 1.00 86.50 84 ILE A C 1
ATOM 707 O O . ILE A 1 84 ? 2.338 0.742 -13.522 1.00 86.50 84 ILE A O 1
ATOM 711 N N . CYS A 1 85 ? 3.164 1.980 -15.209 1.00 86.56 85 CYS A N 1
ATOM 712 C CA . CYS A 1 85 ? 3.732 3.000 -14.353 1.00 86.56 85 CYS A CA 1
ATOM 713 C C . CYS A 1 85 ? 2.742 4.140 -14.121 1.00 86.56 85 CYS A C 1
ATOM 715 O O . CYS A 1 85 ? 2.387 4.901 -15.024 1.00 86.56 85 CYS A O 1
ATOM 717 N N . LEU A 1 86 ? 2.373 4.348 -12.861 1.00 86.12 86 LEU A N 1
ATOM 718 C CA . LEU A 1 86 ? 1.685 5.554 -12.433 1.00 86.12 86 LEU A CA 1
ATOM 719 C C . LEU A 1 86 ? 2.715 6.670 -12.204 1.00 86.12 86 LEU A C 1
ATOM 721 O O . LEU A 1 86 ? 3.010 7.045 -11.066 1.00 86.12 86 LEU A O 1
ATOM 725 N N . GLY A 1 87 ? 3.269 7.199 -13.301 1.00 72.94 87 GLY A N 1
ATOM 726 C CA . GLY A 1 87 ? 4.461 8.062 -13.306 1.00 72.94 87 GLY A CA 1
ATOM 727 C C . GLY A 1 87 ? 4.400 9.287 -12.387 1.00 72.94 87 GLY A C 1
ATOM 728 O O . GLY A 1 87 ? 5.418 9.691 -11.839 1.00 72.94 87 GLY A O 1
ATOM 729 N N . ARG A 1 88 ? 3.205 9.831 -12.108 1.00 77.44 88 ARG A N 1
ATOM 730 C CA . ARG A 1 88 ? 3.030 10.928 -11.132 1.00 77.44 88 ARG A CA 1
ATOM 731 C C . ARG A 1 88 ? 3.473 10.553 -9.710 1.00 77.44 88 ARG A C 1
ATOM 733 O O . ARG A 1 88 ? 3.869 11.432 -8.952 1.00 77.44 88 ARG A O 1
ATOM 740 N N . TYR A 1 89 ? 3.364 9.279 -9.349 1.00 82.38 89 TYR A N 1
ATOM 741 C CA . TYR A 1 89 ? 3.677 8.765 -8.015 1.00 82.38 89 TYR A CA 1
ATOM 742 C C . TYR A 1 89 ? 4.872 7.806 -8.023 1.00 82.38 89 TYR A C 1
ATOM 744 O O . TYR A 1 89 ? 5.327 7.404 -6.957 1.00 82.38 89 TYR A O 1
ATOM 752 N N . GLY A 1 90 ? 5.385 7.441 -9.204 1.00 87.38 90 GLY A N 1
ATOM 753 C CA . GLY A 1 90 ? 6.513 6.524 -9.328 1.00 87.38 90 GLY A CA 1
ATOM 754 C C . GLY A 1 90 ? 6.192 5.079 -8.938 1.00 87.38 90 GLY A C 1
ATOM 755 O O . GLY A 1 90 ? 7.095 4.347 -8.538 1.00 87.38 90 GLY A O 1
ATOM 756 N N . LEU A 1 91 ? 4.914 4.687 -9.012 1.00 85.44 91 LEU A N 1
ATOM 757 C CA . LEU A 1 91 ? 4.407 3.390 -8.561 1.00 85.44 91 LEU A CA 1
ATOM 758 C C . LEU A 1 91 ? 4.063 2.482 -9.740 1.00 85.44 91 LEU A C 1
ATOM 760 O O . LEU A 1 91 ? 3.381 2.906 -10.670 1.00 85.44 91 LEU A O 1
ATOM 764 N N . CYS A 1 92 ? 4.460 1.216 -9.647 1.00 84.06 92 CYS A N 1
ATOM 765 C CA . CYS A 1 92 ? 3.987 0.169 -10.543 1.00 84.06 92 CYS A CA 1
ATOM 766 C C . CYS A 1 92 ? 2.660 -0.384 -10.029 1.00 84.06 92 CYS A C 1
ATOM 768 O O . CYS A 1 92 ? 2.562 -0.807 -8.878 1.00 84.06 92 CYS A O 1
ATOM 770 N N . MET A 1 93 ? 1.644 -0.392 -10.881 1.00 82.12 93 MET A N 1
ATOM 771 C CA . MET A 1 93 ? 0.319 -0.919 -10.563 1.00 82.12 93 MET A CA 1
ATOM 772 C C . MET A 1 93 ? -0.106 -1.904 -11.638 1.00 82.12 93 MET A C 1
ATOM 774 O O . MET A 1 93 ? 0.266 -1.736 -12.796 1.00 82.12 93 MET A O 1
ATOM 778 N N . ASP A 1 94 ? -0.878 -2.923 -11.267 1.00 78.62 94 ASP A N 1
ATOM 779 C CA . ASP A 1 94 ? -1.488 -3.789 -12.269 1.00 78.62 94 ASP A CA 1
ATOM 780 C C . ASP A 1 94 ? -2.304 -2.918 -13.232 1.00 78.62 94 ASP A C 1
ATOM 782 O O . ASP A 1 94 ? -3.012 -1.991 -12.808 1.00 78.62 94 ASP A O 1
ATOM 786 N N . LYS A 1 95 ? -2.156 -3.170 -14.534 1.00 71.81 95 LYS A N 1
ATOM 787 C CA . LYS A 1 95 ? -2.934 -2.497 -15.569 1.00 71.81 95 LYS A CA 1
ATOM 788 C C . LYS A 1 95 ? -4.383 -2.646 -15.147 1.00 71.81 95 LYS A C 1
ATOM 790 O O . LYS A 1 95 ? -4.772 -3.760 -14.802 1.00 71.81 95 LYS A O 1
ATOM 795 N N . PRO A 1 96 ? -5.179 -1.567 -15.142 1.00 60.81 96 PRO A N 1
ATOM 796 C CA . PRO A 1 96 ? -6.539 -1.630 -14.650 1.00 60.81 96 PRO A CA 1
ATOM 797 C C . PRO A 1 96 ? -7.304 -2.683 -15.451 1.00 60.81 96 PRO A C 1
ATOM 799 O O . PRO A 1 96 ? -7.812 -2.435 -16.545 1.00 60.81 96 PRO A O 1
ATOM 802 N N . THR A 1 97 ? -7.400 -3.888 -14.892 1.00 50.31 97 THR A N 1
ATOM 803 C CA . THR A 1 97 ? -8.507 -4.776 -15.173 1.00 50.31 97 THR A CA 1
ATOM 804 C C . THR A 1 97 ? -9.746 -3.976 -14.780 1.00 50.31 97 THR A C 1
ATOM 806 O O . THR A 1 97 ? -9.705 -3.158 -13.858 1.00 50.31 97 THR A O 1
ATOM 809 N N . ARG A 1 98 ? -10.834 -4.126 -15.541 1.00 41.38 98 ARG A N 1
ATOM 810 C CA . ARG A 1 98 ? -12.058 -3.290 -15.534 1.00 41.38 98 ARG A CA 1
ATOM 811 C C . ARG A 1 98 ? -12.683 -2.971 -14.153 1.00 41.38 98 ARG A C 1
ATOM 813 O O . ARG A 1 98 ? -13.630 -2.198 -14.086 1.00 41.38 98 ARG A O 1
ATOM 820 N N . VAL A 1 99 ? -12.164 -3.545 -13.072 1.00 44.38 99 VAL A N 1
ATOM 821 C CA . VAL A 1 99 ? -12.505 -3.335 -11.662 1.00 44.38 99 VAL A CA 1
ATOM 822 C C . VAL A 1 99 ? -12.109 -1.936 -11.144 1.00 44.38 99 VAL A C 1
ATOM 824 O O . VAL A 1 99 ? -12.775 -1.416 -10.254 1.00 44.38 99 VAL A O 1
ATOM 827 N N . TYR A 1 100 ? -11.092 -1.277 -11.718 1.00 46.78 100 TYR A N 1
ATOM 828 C CA . TYR A 1 100 ? -10.581 0.027 -11.243 1.00 46.78 100 TYR A CA 1
ATOM 829 C C . TYR A 1 100 ? -11.065 1.247 -12.040 1.00 46.78 100 TYR A C 1
ATOM 831 O O . TYR A 1 100 ? -10.323 2.217 -12.199 1.00 46.78 100 TYR A O 1
ATOM 839 N N . ASN A 1 101 ? -12.329 1.271 -12.476 1.00 40.66 101 ASN A N 1
ATOM 840 C CA . ASN A 1 101 ? -13.006 2.538 -12.800 1.00 40.66 101 ASN A CA 1
ATOM 841 C C . ASN A 1 101 ? -13.266 3.338 -11.505 1.00 40.66 101 ASN A C 1
ATOM 843 O O . ASN A 1 101 ? -14.402 3.647 -11.156 1.00 40.66 101 ASN A O 1
ATOM 847 N N . TYR A 1 102 ? -12.211 3.653 -10.754 1.00 42.84 102 TYR A N 1
ATOM 848 C CA . TYR A 1 102 ? -12.281 4.584 -9.641 1.00 42.84 102 TYR A CA 1
ATOM 849 C C . TYR A 1 102 ? -12.059 5.988 -10.202 1.00 42.84 102 TYR A C 1
ATOM 851 O O . TYR A 1 102 ? -10.965 6.285 -10.690 1.00 42.84 102 TYR A O 1
ATOM 859 N N . PRO A 1 103 ? -13.057 6.886 -10.149 1.00 41.78 103 PRO A N 1
ATOM 860 C CA . PRO A 1 103 ? -12.808 8.277 -10.456 1.00 41.78 103 PRO A CA 1
ATOM 861 C C . PRO A 1 103 ? -11.880 8.800 -9.362 1.00 41.78 103 PRO A C 1
ATOM 863 O O . PRO A 1 103 ? -12.289 8.947 -8.209 1.00 41.78 103 PRO A O 1
ATOM 866 N N . PHE A 1 104 ? -10.625 9.091 -9.703 1.00 44.41 104 PHE A N 1
ATOM 867 C CA . PHE A 1 104 ? -9.798 9.968 -8.883 1.00 44.41 104 PHE A CA 1
ATOM 868 C C . PHE A 1 104 ? -10.519 11.321 -8.809 1.00 44.41 104 PHE A C 1
ATOM 870 O O . PHE A 1 104 ? -10.317 12.196 -9.653 1.00 44.41 104 PHE A O 1
ATOM 877 N N . LYS A 1 105 ? -11.405 11.500 -7.821 1.00 41.22 105 LYS A N 1
ATOM 878 C CA . LYS A 1 105 ? -11.929 12.819 -7.477 1.00 41.22 105 LYS A CA 1
ATOM 879 C C . LYS A 1 105 ? -10.730 13.636 -7.014 1.00 41.22 105 LYS A C 1
ATOM 881 O O . LYS A 1 105 ? -10.190 13.416 -5.934 1.00 41.22 105 LYS A O 1
ATOM 886 N N . LYS A 1 106 ? -10.278 14.550 -7.874 1.00 35.78 106 LYS A N 1
ATOM 887 C CA . LYS A 1 106 ? -9.330 15.597 -7.501 1.00 35.78 106 LYS A CA 1
ATOM 888 C C . LYS A 1 106 ? -10.008 16.447 -6.431 1.00 35.78 106 LYS A C 1
ATOM 890 O O . LYS A 1 106 ? -10.906 17.221 -6.748 1.00 35.78 106 LYS A O 1
ATOM 895 N N . PHE A 1 107 ? -9.591 16.303 -5.182 1.00 35.22 107 PHE A N 1
ATOM 896 C CA . PHE A 1 107 ? -9.884 17.304 -4.167 1.00 35.22 107 PHE A CA 1
ATOM 897 C C . PHE A 1 107 ? -8.934 18.479 -4.427 1.00 35.22 107 PHE A C 1
ATOM 899 O O . PHE A 1 107 ? -7.714 18.316 -4.375 1.00 35.22 107 PHE A O 1
ATOM 906 N N . ARG A 1 108 ? -9.488 19.625 -4.837 1.00 30.91 108 ARG A N 1
ATOM 907 C CA . ARG A 1 108 ? -8.776 20.907 -4.787 1.00 30.91 108 ARG A CA 1
ATOM 908 C C . ARG A 1 108 ? -8.864 21.397 -3.343 1.00 30.91 108 ARG A C 1
ATOM 910 O O . ARG A 1 108 ? -9.959 21.372 -2.786 1.00 30.91 108 ARG A O 1
ATOM 917 N N . ASN A 1 109 ? -7.718 21.768 -2.775 1.00 36.28 109 ASN A N 1
ATOM 918 C CA . ASN A 1 109 ? -7.666 22.588 -1.567 1.00 36.28 109 ASN A CA 1
ATOM 919 C C . ASN A 1 109 ? -8.248 23.970 -1.859 1.00 36.28 109 ASN A C 1
ATOM 921 O O . ASN A 1 109 ? -8.045 24.440 -3.006 1.00 36.28 109 ASN A O 1
#